Protein AF-A0A1B6CTK9-F1 (afdb_monomer)

Radius of gyration: 16.85 Å; Cα contacts (8 Å, |Δi|>4): 223; chains: 1; bounding box: 42×43×40 Å

pLDDT: mean 83.26, std 11.26, range [49.06, 96.62]

Nearest PDB structures (foldseek):
  2a4a-assembly2_B  TM=5.189E-01  e=1.246E-03  Plasmodium yoelii yoelii
  1rus-assembly1_B  TM=4.256E-01  e=1.173E-01  Rhodospirillum rubrum
  5hqm-assembly1_A  TM=4.262E-01  e=2.299E-01  Rhodopseudomonas palustris
  5hql-assembly1_C  TM=4.081E-01  e=2.572E-01  Rhodopseudomonas palustris
  5koz-assembly1_E  TM=4.005E-01  e=4.262E-01  Rhodopseudomonas palustris

Foldseek 3Di:
DLVVLLVVLLVCVVVPAQEDEFDAAPDPDWGDLSSLLSSLQSQLVSCVVPVRHHYYHYHGPCPDLVSVLQSLLSNCQRPNDLVSLLVSLLVSVVVPAQERENHPQPDPDAGDVSSVLSSLVSQVVSCVVPVHHHYYHGHHDPDDPVSVVSSVVSNVVRPD

Secondary structure (DSSP, 8-state):
-HHHHHHHHHHHHHTT-SEEEP--SSSSSPPPHHHHHHHHHHHHHHHHHH----EEE--S---SHHHHHHHHHHHHHHH--HHHHHHHHHHHHHTT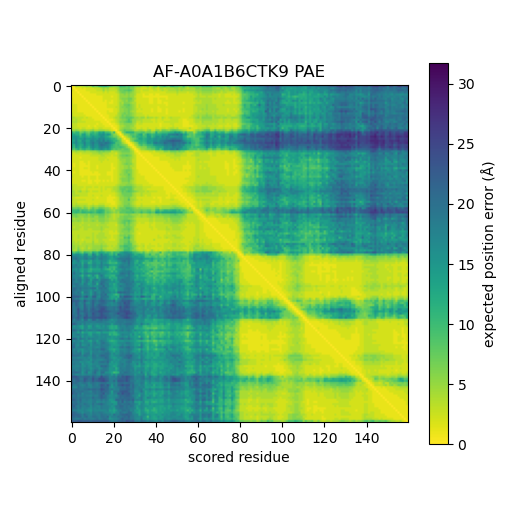-SEEES--S-SSS---HHHHHHHHHHHHHHHHHH----EEE--S---SHHHHHHHHHHHHHHH-

Mean predicted aligned error: 9.97 Å

Sequence (160 aa):
SLSNVYKASFVAMEAGSDFIKTSTGKEVINATLTTGLVMCRAIKDYYKISGRKVGLKPAGGLKTAQDCIDWLILVKEELGSLSNVYKASFVAMEAGSDFIKTSTGKEVINATLTTGLVMCRAIKDYYKISGRKVGLKPAGGLKTAQDCIDWLILVKEELG

Solvent-accessible surface area (backbone atoms only — not comparable to full-atom values): 9150 Å² total; per-residue (Å²): 108,71,70,55,48,27,53,52,46,43,52,44,44,76,75,64,44,60,58,52,69,42,46,70,70,83,51,96,75,50,43,45,71,72,56,51,50,41,42,39,50,32,45,46,51,47,26,74,75,68,70,53,85,55,45,79,40,88,34,34,74,71,82,47,75,64,45,50,48,55,52,50,43,54,50,38,75,60,70,46,52,73,69,51,46,24,53,52,47,40,53,42,43,76,74,67,41,60,57,50,62,59,40,90,57,84,58,94,77,48,50,47,69,70,59,48,51,40,38,47,51,27,47,48,52,47,27,76,74,70,71,54,84,56,45,79,40,88,28,34,81,75,82,49,73,64,51,53,49,54,54,50,51,53,47,44,75,68,72,102

InterPro domains:
  IPR002915 DeoC/FbaB/LacD aldolase [PF01791] (4-66)
  IPR002915 DeoC/FbaB/LacD aldolase [PF01791] (83-146)
  IPR011343 Deoxyribose-phosphate aldolase [PTHR10889] (73-160)
  IPR013785 Aldolase-type TIM barrel [G3DSA:3.20.20.70] (1-81)
  IPR013785 Aldolase-type TIM barrel [G3DSA:3.20.20.70] (82-160)

Organism: NCBI:txid38151

Structure (mmCIF, N/CA/C/O backbone):
data_AF-A0A1B6CTK9-F1
#
_entry.id   AF-A0A1B6CTK9-F1
#
loop_
_atom_site.group_PDB
_atom_site.id
_atom_site.type_symbol
_atom_site.label_atom_id
_atom_site.label_alt_id
_atom_site.label_comp_id
_atom_site.label_asym_id
_atom_site.label_entity_id
_atom_site.label_seq_id
_atom_site.pdbx_PDB_ins_code
_atom_site.Cartn_x
_atom_site.Cartn_y
_atom_site.Cartn_z
_atom_site.occupancy
_atom_site.B_iso_or_equiv
_atom_site.auth_seq_id
_atom_site.auth_comp_id
_atom_site.auth_asym_id
_atom_site.auth_atom_id
_atom_site.pdbx_PDB_model_num
ATOM 1 N N . SER A 1 1 ? 22.826 -6.739 -9.200 1.00 83.06 1 SER A N 1
ATOM 2 C CA . SER A 1 1 ? 22.604 -5.298 -8.937 1.00 83.06 1 SER A CA 1
ATOM 3 C C . SER A 1 1 ? 21.141 -4.949 -9.201 1.00 83.06 1 SER A C 1
ATOM 5 O O . SER A 1 1 ? 20.496 -5.663 -9.963 1.00 83.06 1 SER A O 1
ATOM 7 N N . LEU A 1 2 ? 20.609 -3.867 -8.615 1.00 84.50 2 LEU A N 1
ATOM 8 C CA . LEU A 1 2 ? 19.216 -3.439 -8.842 1.00 84.50 2 LEU A CA 1
ATOM 9 C C . LEU A 1 2 ? 18.931 -3.105 -10.320 1.00 84.50 2 LEU A C 1
ATOM 11 O O . LEU A 1 2 ? 17.875 -3.455 -10.833 1.00 84.50 2 LEU A O 1
ATOM 15 N N . SER A 1 3 ? 19.899 -2.526 -11.041 1.00 88.25 3 SER A N 1
ATOM 16 C CA . SER A 1 3 ? 19.776 -2.286 -12.490 1.00 88.25 3 SER A CA 1
ATOM 17 C C . SER A 1 3 ? 19.531 -3.581 -13.277 1.00 88.25 3 SER A C 1
ATOM 19 O O . SER A 1 3 ? 18.676 -3.619 -14.160 1.00 88.25 3 SER A O 1
ATOM 21 N N . ASN A 1 4 ? 20.218 -4.671 -12.917 1.00 89.69 4 ASN A N 1
ATOM 22 C CA . ASN A 1 4 ? 20.019 -5.961 -13.577 1.00 89.69 4 ASN A CA 1
ATOM 23 C C . ASN A 1 4 ? 18.643 -6.558 -13.259 1.00 89.69 4 ASN A C 1
ATOM 25 O O . ASN A 1 4 ? 18.051 -7.175 -14.134 1.00 89.69 4 ASN A O 1
ATOM 29 N N . VAL A 1 5 ? 18.111 -6.341 -12.051 1.00 89.56 5 VAL A N 1
ATOM 30 C CA . VAL A 1 5 ? 16.751 -6.776 -11.684 1.00 89.56 5 VAL A CA 1
ATOM 31 C C . VAL A 1 5 ? 15.707 -6.075 -12.551 1.00 89.56 5 VAL A C 1
ATOM 33 O O . VAL A 1 5 ? 14.810 -6.736 -13.071 1.00 89.56 5 VAL A O 1
ATOM 36 N N . TYR A 1 6 ? 15.842 -4.760 -12.756 1.00 92.38 6 TYR A N 1
ATOM 37 C CA . TYR A 1 6 ? 14.951 -4.001 -13.638 1.00 92.38 6 TYR A CA 1
ATOM 38 C C . TYR A 1 6 ? 14.987 -4.553 -15.068 1.00 92.38 6 TYR A C 1
ATOM 40 O O . TYR A 1 6 ? 13.952 -4.924 -15.615 1.00 92.38 6 TYR A O 1
ATOM 48 N N . LYS A 1 7 ? 16.191 -4.674 -15.648 1.00 93.25 7 LYS A N 1
ATOM 49 C CA . LYS A 1 7 ? 16.381 -5.176 -17.019 1.00 93.25 7 LYS A CA 1
ATOM 50 C C . LYS A 1 7 ? 15.844 -6.597 -17.186 1.00 93.25 7 LYS A C 1
ATOM 52 O O . LYS A 1 7 ? 15.137 -6.866 -18.147 1.00 93.25 7 LYS A O 1
ATOM 57 N N . ALA A 1 8 ? 16.134 -7.485 -16.236 1.00 91.94 8 ALA A N 1
ATOM 58 C CA . ALA A 1 8 ? 15.640 -8.859 -16.260 1.00 91.94 8 ALA A CA 1
ATOM 59 C C . ALA A 1 8 ? 14.109 -8.919 -16.173 1.00 91.94 8 ALA A C 1
ATOM 61 O O . ALA A 1 8 ? 13.489 -9.698 -16.891 1.00 91.94 8 ALA A O 1
ATOM 62 N N . SER A 1 9 ? 13.497 -8.069 -15.340 1.00 92.31 9 SER A N 1
ATOM 63 C CA . SER A 1 9 ? 12.035 -7.959 -15.259 1.00 92.31 9 SER A CA 1
ATOM 64 C C . SER A 1 9 ? 11.453 -7.517 -16.600 1.00 92.31 9 SER A C 1
ATOM 66 O O . SER A 1 9 ? 10.495 -8.116 -17.074 1.00 92.31 9 SER A O 1
ATOM 68 N N . PHE A 1 10 ? 12.064 -6.516 -17.237 1.00 93.19 10 PHE A N 1
ATOM 69 C CA . PHE A 1 10 ? 11.628 -6.002 -18.534 1.00 93.19 10 PHE A CA 1
ATOM 70 C C . PHE A 1 10 ? 11.709 -7.071 -19.632 1.00 93.19 10 PHE A C 1
ATOM 72 O O . PHE A 1 10 ? 10.717 -7.342 -20.298 1.00 93.19 10 PHE A O 1
ATOM 79 N N . VAL A 1 11 ? 12.853 -7.753 -19.751 1.00 94.44 11 VAL A N 1
ATOM 80 C CA . VAL A 1 11 ? 13.049 -8.846 -20.721 1.00 94.44 11 VAL A CA 1
ATOM 81 C C . VAL A 1 11 ? 12.049 -9.983 -20.500 1.00 94.44 11 VAL A C 1
ATOM 83 O O . VAL A 1 11 ? 11.519 -10.526 -21.463 1.00 94.44 11 VAL A O 1
ATOM 86 N N . ALA A 1 12 ? 11.744 -10.332 -19.247 1.00 93.19 12 ALA A N 1
ATOM 87 C CA . ALA A 1 12 ? 10.752 -11.363 -18.952 1.00 93.19 12 ALA A CA 1
ATOM 88 C C . ALA A 1 12 ? 9.330 -10.964 -19.393 1.00 93.19 12 ALA A C 1
ATOM 90 O O . ALA A 1 12 ? 8.568 -11.821 -19.838 1.00 93.19 12 ALA A O 1
ATOM 91 N N . MET A 1 13 ? 8.967 -9.682 -19.293 1.00 95.81 13 MET A N 1
ATOM 92 C CA . MET A 1 13 ? 7.671 -9.181 -19.768 1.00 95.81 13 MET A CA 1
ATOM 93 C C . MET A 1 13 ? 7.601 -9.127 -21.298 1.00 95.81 13 MET A C 1
ATOM 95 O O . MET A 1 13 ? 6.599 -9.554 -21.864 1.00 95.81 13 MET A O 1
ATOM 99 N N . GLU A 1 14 ? 8.677 -8.698 -21.966 1.00 93.62 14 GLU A N 1
ATOM 100 C CA . GLU A 1 14 ? 8.813 -8.756 -23.434 1.00 93.62 14 GLU A CA 1
ATOM 101 C C . GLU A 1 14 ? 8.697 -10.193 -23.963 1.00 93.62 14 GLU A C 1
ATOM 103 O O . GLU A 1 14 ? 8.029 -10.445 -24.962 1.00 93.62 14 GLU A O 1
ATOM 108 N N . ALA A 1 15 ? 9.260 -11.163 -23.237 1.00 94.62 15 ALA A N 1
ATOM 109 C CA . ALA A 1 15 ? 9.108 -12.589 -23.530 1.00 94.62 15 ALA A CA 1
ATOM 110 C C . ALA A 1 15 ? 7.691 -13.134 -23.253 1.00 94.62 15 ALA A C 1
ATOM 112 O O . ALA A 1 15 ? 7.418 -14.310 -23.490 1.00 94.62 15 ALA A O 1
ATOM 113 N N . GLY A 1 16 ? 6.785 -12.297 -22.748 1.00 90.69 16 GLY A N 1
ATOM 114 C CA . GLY A 1 16 ? 5.374 -12.608 -22.597 1.00 90.69 16 GLY A CA 1
ATOM 115 C C . GLY A 1 16 ? 4.948 -13.084 -21.213 1.00 90.69 16 GLY A C 1
ATOM 116 O O . GLY A 1 16 ? 3.863 -13.651 -21.103 1.00 90.69 16 GLY A O 1
ATOM 117 N N . SER A 1 17 ? 5.747 -12.858 -20.166 1.00 89.75 17 SER A N 1
ATOM 118 C CA . SER A 1 17 ? 5.364 -13.242 -18.803 1.00 89.75 17 SER A CA 1
ATOM 119 C C . SER A 1 17 ? 4.196 -12.410 -18.265 1.00 89.75 17 SER A C 1
ATOM 121 O O . SER A 1 17 ? 4.246 -11.181 -18.259 1.00 89.75 17 SER A O 1
ATOM 123 N N . ASP A 1 18 ? 3.180 -13.080 -17.718 1.00 86.56 18 ASP A N 1
ATOM 124 C CA . ASP A 1 18 ? 2.038 -12.429 -17.057 1.00 86.56 18 ASP A CA 1
ATOM 125 C C . ASP A 1 18 ? 2.334 -12.022 -15.608 1.00 86.56 18 ASP A C 1
ATOM 127 O O . ASP A 1 18 ? 1.661 -11.157 -15.041 1.00 86.56 18 ASP A O 1
ATOM 131 N N . P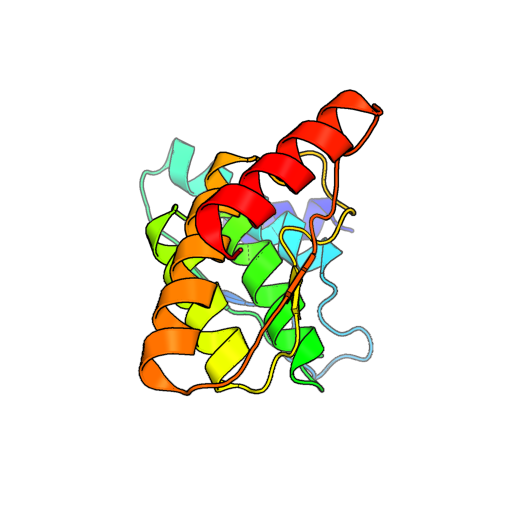HE A 1 19 ? 3.363 -12.626 -15.003 1.00 87.19 19 PHE A N 1
ATOM 132 C CA . PHE A 1 19 ? 3.788 -12.322 -13.642 1.00 87.19 19 PHE A CA 1
ATOM 133 C C . PHE A 1 19 ? 5.304 -12.240 -13.519 1.00 87.19 19 PHE A C 1
ATOM 135 O O . PHE A 1 19 ? 6.044 -13.102 -13.994 1.00 87.19 19 PHE A O 1
ATOM 142 N N . ILE A 1 20 ? 5.770 -11.245 -12.776 1.00 90.38 20 ILE A N 1
ATOM 143 C CA . ILE A 1 20 ? 7.153 -11.154 -12.327 1.00 90.38 20 ILE A CA 1
ATOM 144 C C . ILE A 1 20 ? 7.216 -11.641 -10.885 1.00 90.38 20 ILE A C 1
ATOM 146 O O . ILE A 1 20 ? 6.554 -11.102 -9.998 1.00 90.38 20 ILE A O 1
ATOM 150 N N . LYS A 1 21 ? 7.986 -12.705 -10.649 1.00 86.06 21 LYS A N 1
ATOM 151 C CA . LYS A 1 21 ? 8.116 -13.321 -9.325 1.00 86.06 21 LYS A CA 1
ATOM 152 C C . LYS A 1 21 ? 9.371 -12.827 -8.613 1.00 86.0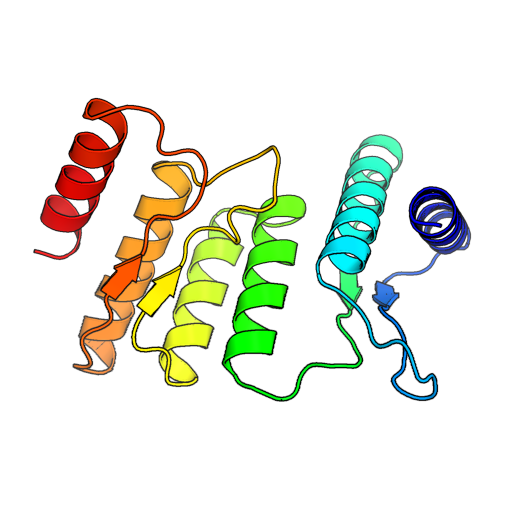6 21 LYS A C 1
ATOM 154 O O . LYS A 1 21 ? 10.441 -12.784 -9.221 1.00 86.06 21 LYS A O 1
ATOM 159 N N . THR A 1 22 ? 9.270 -12.521 -7.324 1.00 79.69 22 THR A N 1
ATOM 160 C CA . THR A 1 22 ? 10.462 -12.305 -6.491 1.00 79.69 22 THR A CA 1
ATOM 161 C C . THR A 1 22 ? 11.078 -13.670 -6.126 1.00 79.69 22 THR A C 1
ATOM 163 O O . THR A 1 22 ? 10.422 -14.701 -6.285 1.00 79.69 22 THR A O 1
ATOM 166 N N . SER A 1 23 ? 12.362 -13.711 -5.745 1.00 71.44 23 SER A N 1
ATOM 167 C CA . SER A 1 23 ? 13.152 -14.943 -5.511 1.00 71.44 23 SER A CA 1
ATOM 168 C C . SER A 1 23 ? 12.355 -16.103 -4.879 1.00 71.44 23 SER A C 1
ATOM 170 O O . SER A 1 23 ? 11.712 -15.951 -3.843 1.00 71.44 23 SER A O 1
ATOM 172 N N . THR A 1 24 ? 12.407 -17.297 -5.478 1.00 58.09 24 THR A N 1
ATOM 173 C CA . THR A 1 24 ? 11.903 -18.520 -4.831 1.00 58.09 24 THR A CA 1
ATOM 174 C C . THR A 1 24 ? 12.929 -18.925 -3.791 1.00 58.09 24 THR A C 1
ATOM 176 O O . THR A 1 24 ? 14.035 -19.214 -4.226 1.00 58.09 24 THR A O 1
ATOM 179 N N . GLY A 1 25 ? 12.588 -18.935 -2.495 1.00 50.88 25 GLY A N 1
ATOM 180 C CA . GLY A 1 25 ? 13.467 -19.134 -1.319 1.00 50.88 25 GLY A CA 1
ATOM 181 C C . GLY A 1 25 ? 14.333 -20.407 -1.276 1.00 50.88 25 GLY A C 1
ATOM 182 O O . GLY A 1 25 ? 14.302 -21.154 -0.308 1.00 50.88 25 GLY A O 1
ATOM 183 N N . LYS A 1 26 ? 15.089 -20.645 -2.344 1.00 53.34 26 LYS A N 1
ATOM 184 C CA . LYS A 1 26 ? 16.103 -21.670 -2.577 1.00 53.34 26 LYS A CA 1
ATOM 185 C C . LYS A 1 26 ? 17.512 -21.078 -2.451 1.00 53.34 26 LYS A C 1
ATOM 187 O O . LYS A 1 26 ? 18.477 -21.828 -2.477 1.00 53.34 26 LYS A O 1
ATOM 192 N N . GLU A 1 27 ? 17.624 -19.754 -2.311 1.00 58.19 27 GLU A N 1
ATOM 193 C CA . GLU A 1 27 ? 18.890 -19.039 -2.148 1.00 58.19 27 GLU A CA 1
ATOM 194 C C . GLU A 1 27 ? 18.957 -18.290 -0.815 1.00 58.19 27 GLU A C 1
ATOM 196 O O . GLU A 1 27 ? 17.939 -17.893 -0.248 1.00 58.19 27 GLU A O 1
ATOM 201 N N . VAL A 1 28 ? 20.185 -18.085 -0.329 1.00 49.06 28 VAL A N 1
ATOM 202 C CA . VAL A 1 28 ? 20.495 -17.490 0.984 1.00 49.06 28 VAL A CA 1
ATOM 203 C C . VAL A 1 28 ? 20.006 -16.036 1.089 1.00 49.06 28 VAL A C 1
ATOM 205 O O . VAL A 1 28 ? 19.633 -15.580 2.170 1.00 49.06 28 VAL A O 1
ATOM 208 N N . ILE A 1 29 ? 19.950 -15.314 -0.037 1.00 55.91 29 ILE A N 1
ATOM 209 C CA . ILE A 1 29 ? 19.436 -13.942 -0.115 1.00 55.91 29 ILE A CA 1
ATOM 210 C C . ILE A 1 29 ? 17.975 -13.989 -0.585 1.00 55.91 29 ILE A C 1
ATOM 212 O O . ILE A 1 29 ? 17.673 -14.193 -1.761 1.00 55.91 29 ILE A O 1
ATOM 216 N N . ASN A 1 30 ? 17.051 -13.801 0.358 1.00 59.62 30 ASN A N 1
ATOM 217 C CA . ASN A 1 30 ? 15.615 -13.737 0.084 1.00 59.62 30 ASN A CA 1
ATOM 218 C C . ASN A 1 30 ? 15.214 -12.433 -0.628 1.00 59.62 30 ASN A C 1
ATOM 220 O O . ASN A 1 30 ? 15.960 -11.453 -0.657 1.00 59.62 30 ASN A O 1
ATOM 224 N N . ALA A 1 31 ? 13.998 -12.411 -1.178 1.00 67.81 31 ALA A N 1
ATOM 225 C CA . ALA A 1 31 ? 13.408 -11.216 -1.767 1.00 67.81 31 ALA A CA 1
ATOM 226 C C . ALA A 1 31 ? 13.336 -10.063 -0.748 1.00 67.81 31 ALA A C 1
ATOM 228 O O . ALA A 1 31 ? 12.680 -10.172 0.285 1.00 67.81 31 ALA A O 1
ATOM 229 N N . THR A 1 32 ? 13.996 -8.943 -1.049 1.00 81.38 32 THR A N 1
ATOM 230 C CA . THR A 1 32 ? 13.916 -7.709 -0.254 1.00 81.38 32 THR A CA 1
ATOM 231 C C . THR A 1 32 ? 12.864 -6.765 -0.830 1.00 81.38 32 THR A C 1
ATOM 233 O O . THR A 1 32 ? 12.662 -6.735 -2.047 1.00 81.38 32 THR A O 1
ATOM 236 N N . LEU A 1 33 ? 12.250 -5.928 0.015 1.00 81.00 33 LEU A N 1
ATOM 237 C CA . LEU A 1 33 ? 11.312 -4.886 -0.435 1.00 81.00 33 LEU A CA 1
ATOM 238 C C . LEU A 1 33 ? 11.942 -3.971 -1.496 1.00 81.00 33 LEU A C 1
ATOM 240 O O . LEU A 1 33 ? 11.299 -3.641 -2.482 1.00 81.00 33 LEU A O 1
ATOM 244 N N . THR A 1 34 ? 13.231 -3.646 -1.370 1.00 83.69 34 THR A N 1
ATOM 245 C CA . THR A 1 34 ? 13.964 -2.846 -2.366 1.00 83.69 34 THR A CA 1
ATOM 246 C C . THR A 1 34 ? 14.021 -3.520 -3.740 1.00 83.69 34 THR A C 1
ATOM 248 O O . THR A 1 34 ? 13.938 -2.851 -4.765 1.00 83.69 34 THR A O 1
ATOM 251 N N . THR A 1 35 ? 14.144 -4.848 -3.783 1.00 85.62 35 THR A N 1
ATOM 252 C CA . THR A 1 35 ? 14.082 -5.601 -5.045 1.00 85.62 35 THR A CA 1
ATOM 253 C C . THR A 1 35 ? 12.660 -5.580 -5.599 1.00 85.62 35 THR A C 1
ATOM 255 O O . THR A 1 35 ? 12.469 -5.299 -6.779 1.00 85.62 35 THR A O 1
ATOM 258 N N . GLY A 1 36 ? 11.668 -5.801 -4.731 1.00 87.81 36 GLY A N 1
ATOM 259 C CA . GLY A 1 36 ? 10.247 -5.705 -5.063 1.00 87.81 36 GLY A CA 1
ATOM 260 C C . GLY A 1 36 ? 9.870 -4.373 -5.697 1.00 87.81 36 GLY A C 1
ATOM 261 O O . GLY A 1 36 ? 9.226 -4.352 -6.741 1.00 87.81 36 GLY A O 1
ATOM 262 N N . LEU A 1 37 ? 10.347 -3.270 -5.122 1.00 86.00 37 LEU A N 1
ATOM 263 C CA . LEU A 1 37 ? 10.164 -1.923 -5.646 1.00 86.00 37 LEU A CA 1
ATOM 264 C C . LEU A 1 37 ? 10.639 -1.806 -7.094 1.00 86.00 37 LEU A C 1
ATOM 266 O O . LEU A 1 37 ? 9.923 -1.317 -7.964 1.00 86.00 37 LEU A O 1
ATOM 270 N N . VAL A 1 38 ? 11.870 -2.243 -7.356 1.00 89.12 38 VAL A N 1
ATOM 271 C CA . VAL A 1 38 ? 12.473 -2.135 -8.688 1.00 89.12 38 VAL A CA 1
ATOM 272 C C . VAL A 1 38 ? 11.696 -2.966 -9.707 1.00 89.12 38 VAL A C 1
ATOM 274 O O . VAL A 1 38 ? 11.497 -2.517 -10.834 1.00 89.12 38 VAL A O 1
ATOM 277 N N . MET A 1 39 ? 11.206 -4.138 -9.302 1.00 90.94 39 MET A N 1
ATOM 278 C CA . MET A 1 39 ? 10.347 -4.981 -10.136 1.00 90.94 39 MET A CA 1
ATOM 279 C C . MET A 1 39 ? 8.998 -4.302 -10.407 1.00 90.94 39 MET A C 1
ATOM 281 O O . MET A 1 39 ? 8.564 -4.260 -11.555 1.00 90.94 39 MET A O 1
ATOM 285 N N . CYS A 1 40 ? 8.369 -3.695 -9.396 1.00 90.00 40 CYS A N 1
ATOM 286 C CA . CYS A 1 40 ? 7.145 -2.913 -9.575 1.00 90.00 40 CYS A CA 1
ATOM 287 C C . CYS A 1 40 ? 7.348 -1.729 -10.524 1.00 90.00 40 CYS A C 1
ATOM 289 O O . CYS A 1 40 ? 6.530 -1.504 -11.410 1.00 90.00 40 CYS A O 1
ATOM 291 N N . ARG A 1 41 ? 8.452 -0.988 -10.403 1.00 90.31 41 ARG A N 1
ATOM 292 C CA . ARG A 1 41 ? 8.748 0.124 -11.319 1.00 90.31 41 ARG A CA 1
ATOM 293 C C . ARG A 1 41 ? 8.935 -0.357 -12.755 1.00 90.31 41 ARG A C 1
ATOM 295 O O . ARG A 1 41 ? 8.372 0.247 -13.660 1.00 90.31 41 ARG A O 1
ATOM 302 N N . ALA A 1 42 ? 9.626 -1.481 -12.956 1.00 91.69 42 ALA A N 1
ATOM 303 C CA . ALA A 1 42 ? 9.742 -2.098 -14.276 1.00 91.69 42 ALA A CA 1
ATOM 304 C C . ALA A 1 42 ? 8.366 -2.459 -14.854 1.00 91.69 42 ALA A C 1
ATOM 306 O O . ALA A 1 42 ? 8.077 -2.105 -15.993 1.00 91.69 42 ALA A O 1
ATOM 307 N N . ILE A 1 43 ? 7.495 -3.098 -14.063 1.00 93.50 43 ILE A N 1
ATOM 308 C CA . ILE A 1 43 ? 6.118 -3.434 -14.467 1.00 93.50 43 ILE A CA 1
ATOM 309 C C . ILE A 1 43 ? 5.332 -2.173 -14.847 1.00 93.50 43 ILE A C 1
ATOM 311 O O . ILE A 1 43 ? 4.650 -2.142 -15.870 1.00 93.50 43 ILE A O 1
ATOM 315 N N . LYS A 1 44 ? 5.433 -1.119 -14.034 1.00 90.06 44 LYS A N 1
ATOM 316 C CA . LYS A 1 44 ? 4.752 0.158 -14.263 1.00 90.06 44 LYS A CA 1
ATOM 317 C C . LYS A 1 44 ? 5.194 0.810 -15.568 1.00 90.06 44 LYS A C 1
ATOM 319 O O . LYS A 1 44 ? 4.355 1.298 -16.319 1.00 90.06 44 LYS A O 1
ATOM 324 N N . ASP A 1 45 ? 6.495 0.831 -15.831 1.00 92.38 45 ASP A N 1
ATOM 325 C CA . ASP A 1 45 ? 7.046 1.416 -17.051 1.00 92.38 45 ASP A CA 1
ATOM 326 C C . ASP A 1 45 ? 6.700 0.573 -18.280 1.00 92.38 45 ASP A C 1
ATOM 328 O O . ASP A 1 45 ? 6.275 1.122 -19.295 1.00 92.38 45 ASP A O 1
ATOM 332 N N . TYR A 1 46 ? 6.766 -0.753 -18.163 1.00 94.19 46 TYR A N 1
ATOM 333 C CA . TYR A 1 46 ? 6.328 -1.665 -19.215 1.00 94.19 46 TYR A CA 1
ATOM 334 C C . TYR A 1 46 ? 4.851 -1.464 -19.567 1.00 94.19 46 TYR A C 1
ATOM 336 O O . TYR A 1 46 ? 4.510 -1.402 -20.747 1.00 94.19 46 TYR A O 1
ATOM 344 N N . TYR A 1 47 ? 3.974 -1.274 -18.575 1.00 91.75 47 TYR A N 1
ATOM 345 C CA . TYR A 1 47 ? 2.565 -0.957 -18.818 1.00 91.75 47 TYR A CA 1
ATOM 346 C C . TYR A 1 47 ? 2.383 0.362 -19.583 1.00 91.75 47 TYR A C 1
ATOM 348 O O . TYR A 1 47 ? 1.562 0.421 -20.494 1.00 91.75 47 TYR A O 1
ATOM 356 N N . LYS A 1 48 ? 3.154 1.412 -19.262 1.00 90.06 48 LYS A N 1
ATOM 357 C CA . LYS A 1 48 ? 3.072 2.700 -19.980 1.00 90.06 48 LYS A CA 1
ATOM 358 C C . LYS A 1 48 ? 3.440 2.575 -21.460 1.00 90.06 48 LYS A C 1
ATOM 360 O O . LYS A 1 48 ? 2.908 3.328 -22.266 1.00 90.06 48 LYS A O 1
ATOM 365 N N . ILE A 1 49 ? 4.357 1.667 -21.796 1.00 93.06 49 ILE A N 1
ATOM 366 C CA . ILE A 1 49 ? 4.863 1.486 -23.164 1.00 93.06 49 ILE A CA 1
ATOM 367 C C . ILE A 1 49 ? 3.985 0.505 -23.952 1.00 93.06 49 ILE A C 1
ATOM 369 O O . ILE A 1 49 ? 3.651 0.765 -25.102 1.00 93.06 49 ILE A O 1
ATOM 373 N N . SER A 1 50 ? 3.604 -0.617 -23.339 1.00 93.25 50 SER A N 1
ATOM 374 C CA . SER A 1 50 ? 2.933 -1.733 -24.024 1.00 93.25 50 SER A CA 1
ATOM 375 C C . SER A 1 50 ? 1.412 -1.767 -23.843 1.00 93.25 50 SER A C 1
ATOM 377 O O . SER A 1 50 ? 0.721 -2.466 -24.578 1.00 93.25 50 SER A O 1
ATOM 379 N N . GLY A 1 51 ? 0.875 -1.098 -22.816 1.00 89.50 51 GLY A N 1
ATOM 380 C CA . GLY A 1 51 ? -0.514 -1.254 -22.370 1.00 89.50 51 GLY A CA 1
ATOM 381 C C . GLY A 1 51 ? -0.832 -2.613 -21.725 1.00 89.50 51 GLY A C 1
ATOM 382 O O . GLY A 1 51 ? -1.945 -2.815 -21.230 1.00 89.50 51 GLY A O 1
ATOM 383 N N . ARG A 1 52 ? 0.122 -3.555 -21.682 1.00 91.25 52 ARG A N 1
ATOM 384 C CA . ARG A 1 52 ? -0.082 -4.898 -21.133 1.00 91.25 52 ARG A CA 1
ATOM 385 C C . ARG A 1 52 ? 0.051 -4.883 -19.613 1.00 91.25 52 ARG A C 1
ATOM 387 O O . ARG A 1 52 ? 1.036 -4.410 -19.051 1.00 91.25 52 ARG A O 1
ATOM 394 N N . LYS A 1 53 ? -0.957 -5.431 -18.933 1.00 89.12 53 LYS A N 1
ATOM 395 C CA . LYS A 1 53 ? -0.952 -5.583 -17.474 1.00 89.12 53 LYS A CA 1
ATOM 396 C C . LYS A 1 53 ? -0.158 -6.826 -17.087 1.00 89.12 53 LYS A C 1
ATOM 398 O O . LYS A 1 53 ? -0.482 -7.920 -17.534 1.00 89.12 53 LYS A O 1
ATOM 403 N N . VAL A 1 54 ? 0.834 -6.641 -16.223 1.00 89.44 54 VAL A N 1
ATOM 404 C CA . VAL A 1 54 ? 1.661 -7.707 -15.646 1.00 89.44 54 VAL A CA 1
ATOM 405 C C . VAL A 1 54 ? 1.578 -7.603 -14.125 1.00 89.44 54 VAL A C 1
ATOM 407 O O . VAL A 1 54 ? 1.605 -6.505 -13.570 1.00 89.44 54 VAL A O 1
ATOM 410 N N . GLY A 1 55 ? 1.430 -8.734 -13.439 1.00 85.31 55 GLY A N 1
ATOM 411 C CA . GLY A 1 55 ? 1.357 -8.776 -11.979 1.00 85.31 55 GLY A CA 1
ATOM 412 C C . GLY A 1 55 ? 2.725 -8.951 -11.318 1.00 85.31 55 GLY A C 1
ATOM 413 O O . GLY A 1 55 ? 3.624 -9.577 -11.878 1.00 85.31 55 GLY A O 1
ATOM 414 N N . LEU A 1 56 ? 2.874 -8.476 -10.079 1.00 89.5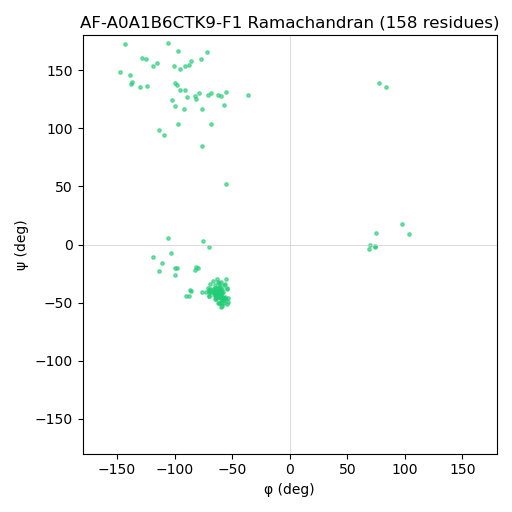0 56 LEU A N 1
ATOM 415 C CA . LEU A 1 56 ? 3.960 -8.931 -9.209 1.00 89.50 56 LEU A CA 1
ATOM 416 C C . LEU A 1 56 ? 3.476 -10.125 -8.379 1.00 89.50 56 LEU A C 1
ATOM 418 O O . LEU A 1 56 ? 2.415 -10.062 -7.759 1.00 89.50 56 LEU A O 1
ATOM 422 N N . LYS A 1 57 ? 4.282 -11.187 -8.317 1.00 85.25 57 LYS A N 1
ATOM 423 C CA . LYS A 1 57 ? 4.113 -12.298 -7.377 1.00 85.25 57 LYS A CA 1
ATOM 424 C C . LYS A 1 57 ? 5.225 -12.250 -6.321 1.00 85.25 57 LYS A C 1
ATOM 426 O O . LYS A 1 57 ? 6.309 -12.789 -6.569 1.00 85.25 57 LYS A O 1
ATOM 431 N N . PRO A 1 58 ? 4.987 -11.619 -5.157 1.00 82.31 58 PRO A N 1
ATOM 432 C CA . PRO A 1 58 ? 5.918 -11.711 -4.048 1.00 82.31 58 PRO A CA 1
ATOM 433 C C . PRO A 1 58 ? 6.028 -13.169 -3.581 1.00 82.31 58 PRO A C 1
ATOM 435 O O . PRO A 1 58 ? 5.032 -13.855 -3.359 1.00 82.31 58 PRO A O 1
ATOM 438 N N . ALA A 1 59 ? 7.257 -13.651 -3.486 1.00 73.25 59 ALA A N 1
ATOM 439 C CA . ALA A 1 59 ? 7.657 -14.977 -3.046 1.00 73.25 59 ALA A CA 1
ATOM 440 C C . ALA A 1 59 ? 9.012 -14.898 -2.319 1.00 73.25 59 ALA A C 1
ATOM 442 O O . ALA A 1 59 ? 9.854 -14.056 -2.642 1.00 73.25 59 ALA A O 1
ATOM 443 N N . GLY A 1 60 ? 9.200 -15.794 -1.344 1.00 64.44 60 GLY A N 1
ATOM 444 C CA . GLY A 1 60 ? 10.384 -15.837 -0.481 1.00 64.44 60 GLY A CA 1
ATOM 445 C C . GLY A 1 60 ? 10.364 -14.765 0.617 1.00 64.44 60 GLY A C 1
ATOM 446 O O . GLY A 1 60 ? 9.960 -13.632 0.389 1.00 64.44 60 GLY A O 1
ATOM 447 N N . GLY A 1 61 ? 10.786 -15.119 1.833 1.00 62.44 61 GLY A N 1
ATOM 448 C CA . GLY A 1 61 ? 10.953 -14.156 2.934 1.00 62.44 61 GLY A CA 1
ATOM 449 C C . GLY A 1 61 ? 9.675 -13.629 3.608 1.00 62.44 61 GLY A C 1
ATOM 450 O O . GLY A 1 61 ? 9.800 -12.896 4.579 1.00 62.44 61 GLY A O 1
ATOM 451 N N . LEU A 1 62 ? 8.479 -14.022 3.158 1.00 73.88 62 LEU A N 1
ATOM 452 C CA . LEU A 1 62 ? 7.192 -13.728 3.809 1.00 73.88 62 LEU A CA 1
ATOM 453 C C . LEU A 1 62 ? 7.006 -14.645 5.030 1.00 73.88 62 LEU A C 1
ATOM 455 O O . LEU A 1 62 ? 6.448 -15.734 4.903 1.00 73.88 62 LEU A O 1
ATOM 459 N N . LYS A 1 63 ? 7.549 -14.264 6.189 1.00 78.38 63 LYS A N 1
ATOM 460 C CA . LYS A 1 63 ? 7.550 -15.107 7.400 1.00 78.38 63 LYS A CA 1
ATOM 461 C C . LYS A 1 63 ? 6.451 -14.725 8.384 1.00 78.38 63 LYS A C 1
ATOM 463 O O . LYS A 1 63 ? 6.019 -15.558 9.173 1.00 78.38 63 LYS A O 1
ATOM 468 N N . THR A 1 64 ? 6.024 -13.470 8.350 1.00 76.94 64 THR A N 1
ATOM 469 C CA . THR A 1 64 ? 5.068 -12.889 9.289 1.00 76.94 64 THR A CA 1
ATOM 470 C C . THR A 1 64 ? 3.926 -12.198 8.549 1.00 76.94 64 THR A C 1
ATOM 472 O O . THR A 1 64 ? 4.060 -11.813 7.386 1.00 76.94 64 THR A O 1
ATOM 475 N N . ALA A 1 65 ? 2.801 -11.986 9.240 1.00 70.75 65 ALA A N 1
ATOM 476 C CA . ALA A 1 65 ? 1.709 -11.162 8.720 1.00 70.75 65 ALA A CA 1
ATOM 477 C C . ALA A 1 65 ? 2.191 -9.742 8.367 1.00 70.75 65 ALA A C 1
ATOM 479 O O . ALA A 1 65 ? 1.769 -9.182 7.356 1.00 70.75 65 ALA A O 1
ATOM 480 N N . GLN A 1 66 ? 3.136 -9.201 9.143 1.00 71.56 66 GLN A N 1
ATOM 481 C CA . GLN A 1 66 ? 3.740 -7.900 8.871 1.00 71.56 66 GLN A CA 1
ATOM 482 C C . GLN A 1 66 ? 4.497 -7.874 7.537 1.00 71.56 66 GLN A C 1
ATOM 484 O O . GLN A 1 66 ? 4.347 -6.914 6.783 1.00 71.56 66 GLN A O 1
ATOM 489 N N . ASP A 1 67 ? 5.234 -8.935 7.192 1.00 75.69 67 ASP A N 1
ATOM 490 C CA . ASP A 1 67 ? 5.925 -9.021 5.897 1.00 75.69 67 ASP A CA 1
ATOM 491 C C . ASP A 1 67 ? 4.921 -8.967 4.740 1.00 75.69 67 ASP A C 1
ATOM 493 O O . ASP A 1 67 ? 5.118 -8.240 3.766 1.00 75.69 67 ASP A O 1
ATOM 497 N N . CYS A 1 68 ? 3.813 -9.707 4.853 1.00 76.19 68 CYS A N 1
ATOM 498 C CA . CYS A 1 68 ? 2.746 -9.691 3.854 1.00 76.19 68 CYS A CA 1
ATOM 499 C C . CYS A 1 68 ? 2.154 -8.288 3.677 1.00 76.19 68 CYS A C 1
ATOM 501 O O . CYS A 1 68 ? 1.918 -7.863 2.545 1.00 76.19 68 CYS A O 1
ATOM 503 N N . ILE A 1 69 ? 1.944 -7.561 4.778 1.00 73.25 69 ILE A N 1
ATOM 504 C CA . ILE A 1 69 ? 1.421 -6.190 4.762 1.00 73.25 69 ILE A CA 1
ATOM 505 C C . ILE A 1 69 ? 2.400 -5.247 4.064 1.00 73.25 69 ILE A C 1
ATOM 507 O O . ILE A 1 69 ? 1.988 -4.484 3.191 1.00 73.25 69 ILE A O 1
ATOM 511 N N . ASP A 1 70 ? 3.688 -5.321 4.391 1.00 76.12 70 ASP A N 1
ATOM 512 C CA . ASP A 1 70 ? 4.702 -4.451 3.795 1.00 76.12 70 ASP A CA 1
ATOM 513 C C . ASP A 1 70 ? 4.819 -4.671 2.276 1.00 76.12 70 ASP A C 1
ATOM 515 O O . ASP A 1 70 ? 4.874 -3.708 1.506 1.00 76.12 70 ASP A O 1
ATOM 519 N N . TRP A 1 71 ? 4.783 -5.929 1.825 1.00 80.81 71 TRP A N 1
ATOM 520 C CA . TRP A 1 71 ? 4.759 -6.275 0.399 1.00 80.81 71 TRP A CA 1
ATOM 521 C C . TRP A 1 71 ? 3.488 -5.797 -0.301 1.00 80.81 71 TRP A C 1
ATOM 523 O O . TRP A 1 71 ? 3.547 -5.276 -1.417 1.00 80.81 71 TRP A O 1
ATOM 533 N N . LEU A 1 72 ? 2.338 -5.962 0.349 1.00 77.94 72 LEU A N 1
ATOM 534 C CA . LEU A 1 72 ? 1.050 -5.538 -0.181 1.00 77.94 72 LEU A CA 1
ATOM 535 C C . LEU A 1 72 ? 0.989 -4.017 -0.354 1.00 77.94 72 LEU A C 1
ATOM 537 O O . LEU A 1 72 ? 0.526 -3.543 -1.392 1.00 77.94 72 LEU A O 1
ATOM 541 N N . ILE A 1 73 ? 1.483 -3.263 0.632 1.00 74.94 73 ILE A N 1
ATOM 542 C CA . ILE A 1 73 ? 1.600 -1.803 0.562 1.00 74.94 73 ILE A CA 1
ATOM 543 C C . ILE A 1 73 ? 2.509 -1.414 -0.605 1.00 74.94 73 ILE A C 1
ATOM 545 O O . ILE A 1 73 ? 2.078 -0.648 -1.460 1.00 74.94 73 ILE A O 1
ATOM 549 N N . LEU A 1 74 ? 3.703 -2.003 -0.716 1.00 81.69 74 LEU A N 1
ATOM 550 C CA . LEU A 1 74 ? 4.648 -1.690 -1.791 1.00 81.69 74 LEU A CA 1
ATOM 551 C C . LEU A 1 74 ? 4.057 -1.913 -3.193 1.00 81.69 74 LEU A C 1
ATOM 553 O O . LEU A 1 74 ? 4.154 -1.047 -4.063 1.00 81.69 74 LEU A O 1
ATOM 557 N N . VAL A 1 75 ? 3.412 -3.061 -3.426 1.00 80.69 75 VAL A N 1
ATOM 558 C CA . VAL A 1 75 ? 2.787 -3.369 -4.725 1.00 80.69 75 VAL A CA 1
ATOM 559 C C . VAL A 1 75 ? 1.669 -2.381 -5.034 1.00 80.69 75 VAL A C 1
ATOM 561 O O . VAL A 1 75 ? 1.534 -1.917 -6.163 1.00 80.69 75 VAL A O 1
ATOM 564 N N . LYS A 1 76 ? 0.867 -2.037 -4.031 1.00 74.12 76 LYS A N 1
ATOM 565 C CA . LYS A 1 76 ? -0.248 -1.099 -4.149 1.00 74.12 76 LYS A CA 1
ATOM 566 C C . LYS A 1 76 ? 0.217 0.332 -4.417 1.00 74.12 76 LYS A C 1
ATOM 568 O O . LYS A 1 76 ? -0.407 1.002 -5.230 1.00 74.12 76 LYS A O 1
ATOM 573 N N . GLU A 1 77 ? 1.280 0.795 -3.772 1.00 74.06 77 GLU A N 1
ATOM 574 C CA . GLU A 1 77 ? 1.819 2.141 -3.996 1.00 74.06 77 GLU A CA 1
ATOM 575 C C . GLU A 1 77 ? 2.395 2.297 -5.405 1.00 74.06 77 GLU A C 1
ATOM 577 O O . GLU A 1 77 ? 2.204 3.326 -6.053 1.00 74.06 77 GLU A O 1
ATOM 582 N N . GLU A 1 78 ? 3.054 1.259 -5.920 1.00 82.81 78 GLU A N 1
ATOM 583 C CA . GLU A 1 78 ? 3.691 1.343 -7.231 1.00 82.81 78 GLU A CA 1
ATOM 584 C C . GLU A 1 78 ? 2.746 1.001 -8.394 1.00 82.81 78 GLU A C 1
ATOM 586 O O . GLU A 1 78 ? 2.796 1.674 -9.431 1.00 82.81 78 GLU A O 1
ATOM 591 N N . LEU A 1 79 ? 1.873 -0.002 -8.222 1.00 78.06 79 LEU A N 1
ATOM 592 C CA . LEU A 1 79 ? 1.031 -0.596 -9.276 1.00 78.06 79 LEU A CA 1
ATOM 593 C C . LEU A 1 79 ? -0.484 -0.471 -9.038 1.00 78.06 79 LEU A C 1
ATOM 595 O O . LEU A 1 79 ? -1.277 -0.826 -9.912 1.00 78.06 79 LEU A O 1
ATOM 599 N N . GLY A 1 80 ? -0.916 -0.049 -7.849 1.00 69.00 80 GLY A N 1
ATOM 600 C CA . GLY A 1 80 ? -2.313 -0.117 -7.426 1.00 69.00 80 GLY A CA 1
ATOM 601 C C . GLY A 1 80 ? -3.178 1.072 -7.844 1.00 69.00 80 GLY A C 1
ATOM 602 O O . GLY A 1 80 ? -2.711 2.181 -8.084 1.00 69.00 80 GLY A O 1
ATOM 603 N N . SER A 1 81 ? -4.490 0.831 -7.874 1.00 71.88 81 SER A N 1
ATOM 604 C CA . SER A 1 81 ? -5.529 1.866 -7.888 1.00 71.88 81 SER A CA 1
ATOM 605 C C . SER A 1 81 ? -6.071 2.102 -6.474 1.00 71.88 81 SER A C 1
ATOM 607 O O . SER A 1 81 ? -5.900 1.262 -5.586 1.00 71.88 81 SER A O 1
ATOM 609 N N . LEU A 1 82 ? -6.819 3.190 -6.266 1.00 75.75 82 LEU A N 1
ATOM 610 C CA . LEU A 1 82 ? -7.516 3.444 -4.997 1.00 75.75 82 LEU A CA 1
ATOM 611 C C . LEU A 1 82 ? -8.457 2.288 -4.584 1.00 75.75 82 LEU A C 1
ATOM 613 O O . LEU A 1 82 ? -8.606 2.003 -3.403 1.00 75.75 82 LEU A O 1
ATOM 617 N N . SER A 1 83 ? -9.034 1.534 -5.525 1.00 75.31 83 SER A N 1
ATOM 618 C CA . SER A 1 83 ? -9.835 0.345 -5.176 1.00 75.31 83 SER A CA 1
ATOM 619 C C . SER A 1 83 ? -8.986 -0.760 -4.537 1.00 75.31 83 SER A C 1
ATOM 621 O O . SER A 1 83 ? -9.383 -1.366 -3.540 1.00 75.31 83 SER A O 1
ATOM 623 N N . ASN A 1 84 ? -7.779 -0.986 -5.061 1.00 78.50 84 ASN A N 1
ATOM 624 C CA . ASN A 1 84 ? -6.838 -1.933 -4.465 1.00 78.50 84 ASN A CA 1
ATOM 625 C C . ASN A 1 84 ? -6.363 -1.438 -3.095 1.00 78.50 84 ASN A C 1
ATOM 627 O O . ASN A 1 84 ? -6.128 -2.253 -2.205 1.00 78.50 84 ASN A O 1
ATOM 631 N N . VAL A 1 85 ? -6.285 -0.112 -2.904 1.00 80.81 85 VAL A N 1
ATOM 632 C CA . VAL A 1 85 ? -5.947 0.492 -1.613 1.00 80.81 85 VAL A CA 1
ATOM 633 C C . VAL A 1 85 ? -6.915 0.047 -0.528 1.00 80.81 85 VAL A C 1
ATOM 635 O O . VAL A 1 85 ? -6.460 -0.448 0.504 1.00 80.81 85 VAL A O 1
ATOM 638 N N . TYR A 1 86 ? -8.210 0.168 -0.795 1.00 85.50 86 TYR A N 1
ATOM 639 C CA . TYR A 1 86 ? -9.271 -0.243 0.115 1.00 85.50 86 TYR A CA 1
ATOM 640 C C . TYR A 1 86 ? -9.203 -1.742 0.437 1.00 85.50 86 TYR A C 1
ATOM 642 O O . TYR A 1 86 ? -9.110 -2.123 1.602 1.00 85.50 86 TYR A O 1
ATOM 650 N N . LYS A 1 87 ? -9.180 -2.595 -0.600 1.00 82.19 87 LYS A N 1
ATOM 651 C CA . LYS A 1 87 ? -9.194 -4.061 -0.443 1.00 82.19 87 LYS A CA 1
ATOM 652 C C . LYS A 1 87 ? -8.003 -4.561 0.368 1.00 82.19 87 LYS A C 1
ATOM 654 O O . LYS A 1 87 ? -8.167 -5.390 1.254 1.00 82.19 87 LYS A O 1
ATOM 659 N N . ALA A 1 88 ? -6.816 -4.027 0.088 1.00 81.69 88 ALA A N 1
ATOM 660 C CA . ALA A 1 88 ? -5.602 -4.377 0.812 1.00 81.69 88 ALA A CA 1
ATOM 661 C C . ALA A 1 88 ? -5.692 -4.030 2.303 1.00 81.69 88 ALA A C 1
ATOM 663 O O . ALA A 1 88 ? -5.322 -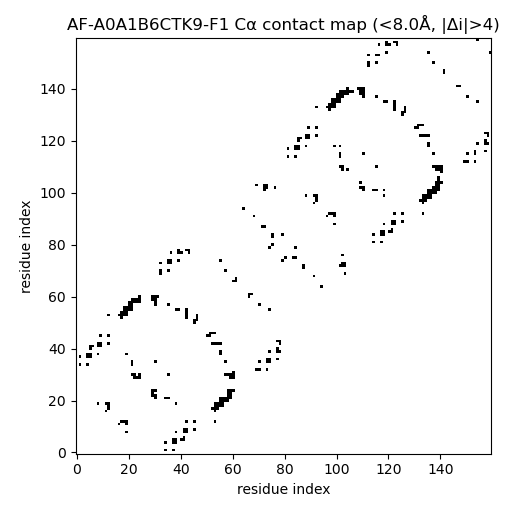4.838 3.148 1.00 81.69 88 ALA A O 1
ATOM 664 N N . SER A 1 89 ? -6.201 -2.836 2.621 1.00 87.00 89 SER A N 1
ATOM 665 C CA . SER A 1 89 ? -6.400 -2.409 4.006 1.00 87.00 89 SER A CA 1
ATOM 666 C C . SER A 1 89 ? -7.407 -3.300 4.723 1.00 87.00 89 SER A C 1
ATOM 668 O O . SER A 1 89 ? -7.146 -3.708 5.848 1.00 87.00 89 SER A O 1
ATOM 670 N N . PHE A 1 90 ? -8.504 -3.661 4.056 1.00 86.50 90 PHE A N 1
ATOM 671 C CA . PHE A 1 90 ? -9.513 -4.558 4.613 1.00 86.50 90 PHE A CA 1
ATOM 672 C C . PHE A 1 90 ? -8.939 -5.948 4.928 1.00 86.50 90 PHE A C 1
ATOM 674 O O . PHE A 1 90 ? -9.040 -6.415 6.057 1.00 86.50 90 PHE A O 1
ATOM 681 N N . VAL A 1 91 ? -8.248 -6.569 3.964 1.00 85.88 91 VAL A N 1
ATOM 682 C CA . VAL A 1 91 ? -7.610 -7.887 4.147 1.00 85.88 91 VAL A CA 1
ATOM 683 C C . VAL A 1 91 ? -6.560 -7.860 5.259 1.00 85.88 91 VAL A C 1
ATOM 685 O O . VAL A 1 91 ? -6.464 -8.809 6.030 1.00 85.88 91 VAL A O 1
ATOM 688 N N . ALA A 1 92 ? -5.789 -6.778 5.384 1.00 83.94 92 ALA A N 1
ATOM 689 C CA . ALA A 1 92 ? -4.817 -6.643 6.465 1.00 83.94 92 ALA A CA 1
ATOM 690 C C . ALA A 1 92 ? -5.487 -6.633 7.854 1.00 83.94 92 ALA A C 1
ATOM 692 O O . ALA A 1 92 ? -4.960 -7.240 8.788 1.00 83.94 92 ALA A O 1
ATOM 693 N N . MET A 1 93 ? -6.647 -5.988 7.999 1.00 93.56 93 MET A N 1
ATOM 694 C CA . MET A 1 93 ? -7.399 -5.979 9.261 1.00 93.56 93 MET A CA 1
ATOM 695 C C . MET A 1 93 ? -8.021 -7.341 9.573 1.00 93.56 93 MET A C 1
ATOM 697 O O . MET A 1 93 ? -7.866 -7.825 10.695 1.00 93.56 93 MET A O 1
ATOM 701 N N . GLU A 1 94 ? -8.629 -7.990 8.574 1.00 86.81 94 GLU A N 1
ATOM 702 C CA . GLU A 1 94 ? -9.111 -9.381 8.660 1.00 86.81 94 GLU A CA 1
ATOM 703 C C . GLU A 1 94 ? -7.992 -10.340 9.098 1.00 86.81 94 GLU A C 1
ATOM 705 O O . GLU A 1 94 ? -8.205 -11.218 9.928 1.00 86.81 94 GLU A O 1
ATOM 710 N N . ALA A 1 95 ? -6.765 -10.119 8.616 1.00 84.25 95 ALA A N 1
ATOM 711 C CA . ALA A 1 95 ? -5.584 -10.894 8.993 1.00 84.25 95 ALA A CA 1
ATOM 712 C C . ALA A 1 95 ? -5.018 -10.564 10.389 1.00 84.25 95 ALA A C 1
ATOM 714 O O . ALA A 1 95 ? -3.985 -11.116 10.766 1.00 84.25 95 ALA A O 1
ATOM 715 N N . GLY A 1 96 ? -5.649 -9.672 11.158 1.00 86.31 96 GLY A N 1
ATOM 716 C CA . GLY A 1 96 ? -5.228 -9.393 12.529 1.00 86.31 96 GLY A CA 1
ATOM 717 C C . GLY A 1 96 ? -4.461 -8.086 12.732 1.00 86.31 96 GLY A C 1
ATOM 718 O O . GLY A 1 96 ? -3.973 -7.872 13.834 1.00 86.31 96 GLY A O 1
ATOM 719 N N . SER A 1 97 ? -4.365 -7.186 11.750 1.00 84.75 97 SER A N 1
ATOM 720 C CA . SER A 1 97 ? -3.601 -5.934 11.924 1.00 84.75 97 SER A CA 1
ATOM 721 C C . SER A 1 97 ? -4.278 -4.947 12.873 1.00 84.75 97 SER A C 1
ATOM 723 O O . SER A 1 97 ? -5.426 -4.572 12.650 1.00 84.75 97 SER A O 1
ATOM 725 N N . ASP A 1 98 ? -3.540 -4.454 13.869 1.00 88.19 98 ASP A N 1
ATOM 726 C CA . ASP A 1 98 ? -4.005 -3.391 14.778 1.00 88.19 98 ASP A CA 1
ATOM 727 C C . ASP A 1 98 ? -3.835 -1.984 14.193 1.00 88.19 98 ASP A C 1
ATOM 729 O O . ASP A 1 98 ? -4.518 -1.041 14.595 1.00 88.19 98 ASP A O 1
ATOM 733 N N . PHE A 1 99 ? -2.935 -1.840 13.216 1.00 88.56 99 PHE A N 1
ATOM 734 C CA . PHE A 1 99 ? -2.713 -0.599 12.488 1.00 88.56 99 PHE A CA 1
ATOM 735 C C . PHE A 1 99 ? -2.557 -0.855 10.999 1.00 88.56 99 PHE A C 1
ATOM 737 O O . PHE A 1 99 ? -1.834 -1.760 10.584 1.00 88.56 99 PHE A O 1
ATOM 744 N N . ILE A 1 100 ? -3.151 0.017 10.191 1.00 88.38 100 ILE A N 1
ATOM 745 C CA . ILE A 1 100 ? -2.890 0.073 8.758 1.00 88.38 100 ILE A CA 1
ATOM 746 C C . ILE A 1 100 ? -1.947 1.243 8.484 1.00 88.38 100 ILE A C 1
ATOM 748 O O . ILE A 1 100 ? -2.218 2.390 8.835 1.00 88.38 100 ILE A O 1
ATOM 752 N N . LYS A 1 101 ? -0.817 0.946 7.845 1.00 85.69 101 LYS A N 1
ATOM 753 C CA . LYS A 1 101 ? 0.219 1.924 7.506 1.00 85.69 101 LYS A CA 1
ATOM 754 C C . LYS A 1 101 ? 0.095 2.357 6.045 1.00 85.69 101 LYS A C 1
ATOM 756 O O . LYS A 1 101 ? -0.185 1.524 5.187 1.00 85.69 101 LYS A O 1
ATOM 761 N N . THR A 1 102 ? 0.273 3.649 5.760 1.00 76.88 102 THR A N 1
ATOM 762 C CA . THR A 1 102 ? 0.066 4.197 4.404 1.00 76.88 102 THR A CA 1
ATOM 763 C C . THR A 1 102 ? 1.198 3.881 3.434 1.00 76.88 102 THR A C 1
ATOM 765 O O . THR A 1 102 ? 0.899 3.533 2.299 1.00 76.88 102 THR A O 1
ATOM 768 N N . SER A 1 103 ? 2.454 3.951 3.889 1.00 70.88 103 SER A N 1
ATOM 769 C CA . SER A 1 103 ? 3.652 3.659 3.087 1.00 70.88 103 SER A CA 1
ATOM 770 C C . SER A 1 103 ? 4.744 2.961 3.894 1.00 7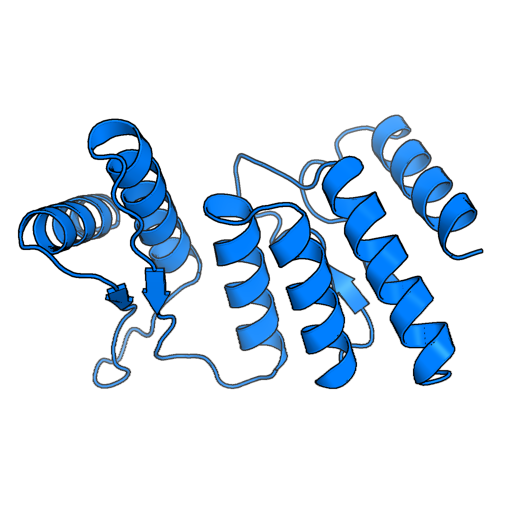0.88 103 SER A C 1
ATOM 772 O O . SER A 1 103 ? 4.693 2.878 5.127 1.00 70.88 103 SER A O 1
ATOM 774 N N . THR A 1 104 ? 5.805 2.508 3.225 1.00 66.25 104 THR A N 1
ATOM 775 C CA . THR A 1 104 ? 7.005 1.992 3.907 1.00 66.25 104 THR A CA 1
ATOM 776 C C . THR A 1 104 ? 7.939 3.100 4.415 1.00 66.25 104 THR A C 1
ATOM 778 O O . THR A 1 104 ? 8.705 2.851 5.350 1.00 66.25 104 THR A O 1
A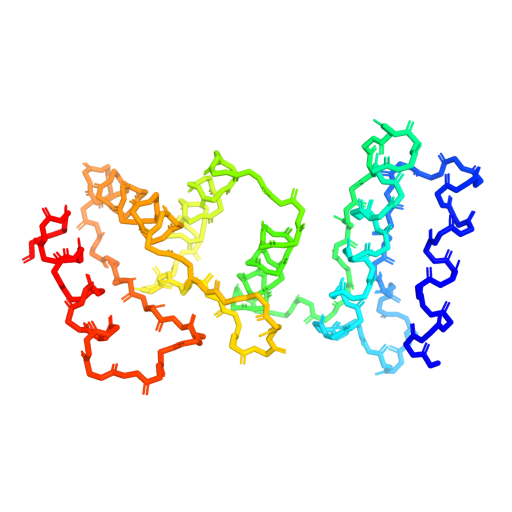TOM 781 N N . GLY A 1 105 ? 7.842 4.320 3.866 1.00 61.22 105 GLY A N 1
ATOM 782 C CA . GLY A 1 105 ? 8.731 5.458 4.144 1.00 61.22 105 GLY A CA 1
ATOM 783 C C . GLY A 1 105 ? 10.119 5.364 3.495 1.00 61.22 105 GLY A C 1
ATOM 784 O O . GLY A 1 105 ? 10.998 6.151 3.833 1.00 61.22 105 GLY A O 1
ATOM 785 N N . LYS A 1 106 ? 10.335 4.394 2.595 1.00 58.81 106 LYS A N 1
ATOM 786 C CA . LYS A 1 106 ? 11.617 4.152 1.901 1.00 58.81 106 LYS A CA 1
ATOM 787 C C . LYS A 1 106 ? 11.602 4.594 0.431 1.00 58.81 106 LYS A C 1
ATOM 789 O O . LYS A 1 106 ? 12.564 4.349 -0.292 1.00 58.81 106 LYS A O 1
ATOM 794 N N . GLU A 1 107 ? 10.515 5.233 0.004 1.00 58.50 107 GLU A N 1
ATOM 795 C CA . GLU A 1 107 ? 10.184 5.516 -1.392 1.00 58.50 107 GLU A CA 1
ATOM 796 C C . GLU A 1 107 ? 10.174 7.019 -1.702 1.00 58.50 107 GLU A C 1
ATOM 798 O O . GLU A 1 107 ? 9.962 7.862 -0.827 1.00 58.50 107 GLU A O 1
ATOM 803 N N . VAL A 1 108 ? 10.372 7.360 -2.980 1.00 49.78 108 VAL A N 1
ATOM 804 C CA . VAL A 1 108 ? 10.309 8.751 -3.469 1.00 49.78 108 VAL A CA 1
ATOM 805 C C . VAL A 1 108 ? 8.864 9.263 -3.469 1.00 49.78 108 VAL A C 1
ATOM 807 O O . VAL A 1 108 ? 8.612 10.420 -3.131 1.00 49.78 108 VAL A O 1
ATOM 810 N N . ILE A 1 109 ? 7.910 8.390 -3.807 1.00 56.09 109 ILE A N 1
ATOM 811 C CA . ILE A 1 109 ? 6.475 8.670 -3.745 1.00 56.09 109 ILE A CA 1
ATOM 812 C C . ILE A 1 109 ? 5.987 8.222 -2.370 1.00 56.09 109 ILE A C 1
ATOM 814 O O . ILE A 1 109 ? 6.092 7.053 -2.018 1.00 56.09 109 ILE A O 1
ATOM 818 N N . ASN A 1 110 ? 5.504 9.177 -1.584 1.00 64.94 110 ASN A N 1
ATOM 819 C CA . ASN A 1 110 ? 5.046 8.953 -0.219 1.00 64.94 110 ASN A CA 1
ATOM 820 C C . ASN A 1 110 ? 3.514 8.985 -0.143 1.00 64.94 110 ASN A C 1
ATOM 822 O O . ASN A 1 110 ? 2.832 9.310 -1.117 1.00 64.94 110 ASN A O 1
ATOM 826 N N . ALA A 1 111 ? 2.979 8.655 1.031 1.00 66.50 111 ALA A N 1
ATOM 827 C CA . ALA A 1 111 ? 1.548 8.629 1.277 1.00 66.50 111 ALA A CA 1
ATOM 828 C C . ALA A 1 111 ? 0.868 9.969 0.955 1.00 66.50 111 ALA A C 1
ATOM 830 O O . ALA A 1 111 ? 1.290 11.023 1.425 1.00 66.50 111 ALA A O 1
ATOM 831 N N . THR A 1 112 ? -0.227 9.912 0.199 1.00 79.62 112 THR A N 1
ATOM 832 C CA . THR A 1 112 ? -1.095 11.062 -0.081 1.00 79.62 112 THR A CA 1
ATOM 833 C C . THR A 1 112 ? -2.337 11.020 0.807 1.00 79.62 112 THR A C 1
ATOM 835 O O . THR A 1 112 ? -2.799 9.938 1.184 1.00 79.62 112 THR A O 1
ATOM 838 N N . LEU A 1 113 ? -2.931 12.186 1.088 1.00 83.94 113 LEU A N 1
ATOM 839 C CA . LEU A 1 113 ? -4.202 12.275 1.822 1.00 83.94 113 LEU A CA 1
ATOM 840 C C . LEU A 1 113 ? -5.316 11.469 1.140 1.00 83.94 113 LEU A C 1
ATOM 842 O O . LEU A 1 113 ? -6.133 10.855 1.815 1.00 83.94 113 LEU A O 1
ATOM 846 N N . THR A 1 114 ? -5.317 11.388 -0.193 1.00 84.62 114 THR A N 1
ATOM 847 C CA . THR A 1 114 ? -6.282 10.577 -0.951 1.00 84.62 114 THR A CA 1
ATOM 848 C C . THR A 1 114 ? -6.162 9.088 -0.629 1.00 84.62 114 THR A C 1
ATOM 850 O O . THR A 1 114 ? -7.170 8.417 -0.409 1.00 84.62 114 THR A O 1
ATOM 853 N N . THR A 1 115 ? -4.937 8.561 -0.563 1.00 83.00 115 THR A N 1
ATOM 854 C CA . THR A 1 115 ? -4.696 7.177 -0.138 1.00 83.00 115 THR A CA 1
ATOM 855 C C . THR A 1 115 ? -5.111 6.992 1.321 1.00 83.00 115 THR A C 1
ATOM 857 O O . THR A 1 115 ? -5.785 6.014 1.640 1.00 83.00 115 THR A O 1
ATOM 860 N N . GLY A 1 116 ? -4.790 7.965 2.181 1.00 88.50 116 GLY A N 1
ATOM 861 C CA . GLY A 1 116 ? -5.232 8.017 3.574 1.00 88.50 116 GLY A CA 1
ATOM 862 C C . GLY A 1 116 ? -6.746 7.907 3.738 1.00 88.50 116 GLY A C 1
ATOM 863 O O . GLY A 1 116 ? -7.216 7.046 4.472 1.00 88.50 116 GLY A O 1
ATOM 864 N N . LEU A 1 117 ? -7.510 8.708 2.992 1.00 89.75 117 LEU A N 1
ATOM 865 C CA . LEU A 1 117 ? -8.973 8.730 3.018 1.00 89.75 117 LEU A CA 1
ATOM 866 C C . LEU A 1 117 ? -9.567 7.359 2.697 1.00 89.75 117 LEU A C 1
ATOM 868 O O . LEU A 1 117 ? -10.462 6.874 3.385 1.00 89.75 117 LEU A O 1
ATOM 872 N N . VAL A 1 118 ? -9.054 6.705 1.657 1.00 89.75 118 VAL A N 1
ATOM 873 C CA . VAL A 1 118 ? -9.526 5.373 1.265 1.00 89.75 118 VAL A CA 1
ATOM 874 C C . VAL A 1 118 ? -9.221 4.333 2.343 1.00 89.75 118 VAL A C 1
ATOM 876 O O . VAL A 1 118 ? -10.035 3.445 2.593 1.00 89.75 118 VAL A O 1
ATOM 879 N N . MET A 1 119 ? -8.069 4.449 3.001 1.00 91.31 119 MET A N 1
ATOM 880 C CA . MET A 1 119 ? -7.698 3.570 4.107 1.00 91.31 119 MET A CA 1
ATOM 881 C C . MET A 1 119 ? -8.559 3.824 5.348 1.00 91.31 119 MET A C 1
ATOM 883 O O . MET A 1 119 ? -9.013 2.856 5.951 1.00 91.31 119 MET A O 1
ATOM 887 N N . CYS A 1 120 ? -8.861 5.085 5.682 1.00 94.38 120 CYS A N 1
ATOM 888 C CA . CYS A 1 120 ? -9.824 5.433 6.730 1.00 94.38 120 CYS A CA 1
ATOM 889 C C . CYS A 1 120 ? -11.197 4.821 6.444 1.00 94.38 120 CYS A C 1
ATOM 891 O O . CYS A 1 120 ? -11.781 4.184 7.311 1.00 94.38 120 CYS A O 1
ATOM 893 N N . ARG A 1 121 ? -11.699 4.931 5.210 1.00 93.94 121 ARG A N 1
ATOM 894 C CA . ARG A 1 121 ? -12.985 4.324 4.833 1.00 93.94 121 ARG A CA 1
ATOM 895 C C . ARG A 1 121 ? -12.979 2.807 5.001 1.00 93.94 121 ARG A C 1
ATOM 897 O O . ARG A 1 121 ? -13.930 2.264 5.551 1.00 93.94 121 ARG A O 1
ATOM 904 N N . ALA A 1 122 ? -11.892 2.138 4.611 1.00 93.12 122 ALA A N 1
ATOM 905 C CA . ALA A 1 122 ? -11.740 0.706 4.858 1.00 93.12 122 ALA A CA 1
ATOM 906 C C . ALA A 1 122 ? -11.788 0.384 6.360 1.00 93.12 122 ALA A C 1
ATOM 908 O O . ALA A 1 122 ? -12.531 -0.509 6.755 1.00 93.12 122 ALA A O 1
ATOM 909 N N . ILE A 1 123 ? -11.048 1.128 7.195 1.00 96.44 123 ILE A N 1
ATOM 910 C CA . ILE A 1 123 ? -11.042 0.970 8.662 1.00 96.44 123 ILE A CA 1
ATOM 911 C C . ILE A 1 123 ? -12.446 1.162 9.242 1.00 96.44 123 ILE A C 1
ATOM 913 O O . ILE A 1 123 ? -12.911 0.345 10.034 1.00 96.44 123 ILE A O 1
ATOM 917 N N . LYS A 1 124 ? -13.142 2.218 8.818 1.00 96.31 124 LYS A N 1
ATOM 918 C CA . LYS A 1 124 ? -14.503 2.537 9.249 1.00 96.31 124 LYS A CA 1
ATOM 919 C C . LYS A 1 124 ? -15.479 1.416 8.908 1.00 96.31 124 LYS A C 1
ATOM 921 O O . LYS A 1 124 ? -16.286 1.031 9.748 1.00 96.31 124 LYS A O 1
ATOM 926 N N . ASP A 1 125 ? -15.411 0.890 7.690 1.00 96.50 125 ASP A N 1
ATOM 927 C CA . ASP A 1 125 ? -16.287 -0.195 7.249 1.00 96.50 125 ASP A CA 1
ATOM 928 C C . ASP A 1 125 ? -15.958 -1.515 7.952 1.00 96.50 125 ASP A C 1
ATOM 930 O O . ASP A 1 125 ? -16.869 -2.217 8.387 1.00 96.50 125 ASP A O 1
ATOM 934 N N . TYR A 1 126 ? -14.676 -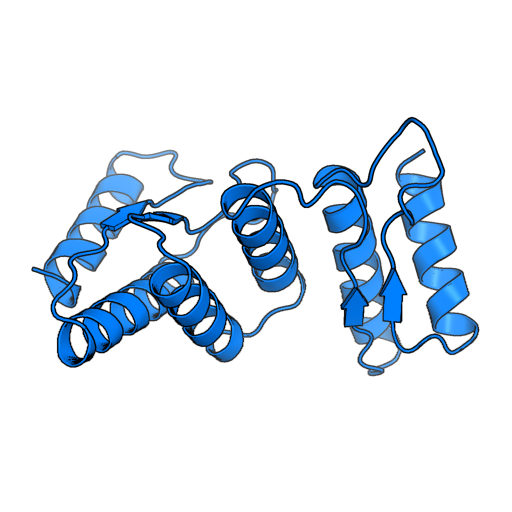1.817 8.158 1.00 96.50 126 TYR A N 1
ATOM 935 C CA . TYR A 1 126 ? -14.253 -2.973 8.946 1.00 96.50 126 TYR A CA 1
ATOM 936 C C . TYR A 1 126 ? -14.736 -2.885 10.397 1.00 96.50 126 TYR A C 1
ATOM 938 O O . TYR A 1 126 ? -15.222 -3.878 10.935 1.00 96.50 126 TYR A O 1
ATOM 946 N N . TYR A 1 127 ? -14.680 -1.705 11.023 1.00 96.62 127 TYR A N 1
ATOM 947 C CA . TYR A 1 127 ? -15.207 -1.501 12.374 1.00 96.62 127 TYR A CA 1
ATOM 948 C C . TYR A 1 127 ? -16.716 -1.762 12.450 1.00 96.62 127 TYR A C 1
ATOM 950 O O . TYR A 1 127 ? -17.168 -2.427 13.379 1.00 96.62 127 TYR A O 1
ATOM 958 N N . LYS A 1 128 ? -17.495 -1.308 11.456 1.00 96.31 128 LYS A N 1
ATOM 959 C CA . LYS A 1 128 ? -18.948 -1.567 11.405 1.00 96.31 128 LYS A CA 1
ATOM 960 C C . LYS A 1 128 ? -19.283 -3.059 11.363 1.00 96.31 128 LYS A C 1
ATOM 962 O O . LYS A 1 128 ? -20.332 -3.446 11.862 1.00 96.31 128 LYS A O 1
ATOM 967 N N . ILE A 1 129 ? -18.426 -3.871 10.742 1.00 95.56 129 ILE A N 1
ATOM 968 C CA . ILE A 1 129 ? -18.663 -5.307 10.548 1.00 95.56 129 ILE A CA 1
ATOM 969 C C . ILE A 1 129 ? -18.102 -6.127 11.719 1.00 95.56 129 ILE A C 1
ATOM 971 O O . ILE A 1 129 ? -18.770 -7.029 12.213 1.00 95.56 129 ILE A O 1
ATOM 975 N N . SER A 1 130 ? -16.884 -5.820 12.168 1.00 95.31 130 SER A N 1
ATOM 976 C CA . SER A 1 130 ? -16.142 -6.630 13.147 1.00 95.31 130 SER A CA 1
ATOM 977 C C . SER A 1 130 ? -16.233 -6.125 14.590 1.00 95.31 130 SER A C 1
ATOM 979 O O . SER A 1 130 ? -15.911 -6.862 15.518 1.00 95.31 130 SER A O 1
ATOM 981 N N . GLY A 1 131 ? -16.584 -4.851 14.801 1.00 94.81 131 GLY A N 1
ATOM 982 C CA . GLY A 1 131 ? -16.492 -4.178 16.101 1.00 94.81 131 GLY A CA 1
ATOM 983 C C . GLY A 1 131 ? -15.058 -3.916 16.588 1.00 94.81 131 GLY A C 1
ATOM 984 O O . GLY A 1 131 ? -14.871 -3.333 17.659 1.00 94.81 131 GLY A O 1
ATOM 985 N N . ARG A 1 132 ? -14.027 -4.307 15.825 1.00 95.12 132 ARG A N 1
ATOM 986 C CA . ARG A 1 132 ? -12.622 -4.159 16.217 1.00 95.12 132 ARG A CA 1
ATOM 987 C C . ARG A 1 132 ? -12.060 -2.814 15.768 1.00 95.12 132 ARG A C 1
ATOM 989 O O . ARG A 1 132 ? -12.120 -2.455 14.594 1.00 95.12 132 ARG A O 1
ATOM 996 N N . LYS A 1 133 ? -11.478 -2.074 16.713 1.00 93.81 133 LYS A N 1
ATOM 997 C CA . LYS A 1 133 ? -10.807 -0.798 16.434 1.00 93.81 133 LYS A CA 1
ATOM 998 C C . LYS A 1 133 ? -9.418 -1.044 15.849 1.00 93.81 133 LYS A C 1
ATOM 1000 O O . LYS A 1 133 ? -8.640 -1.803 16.417 1.00 93.81 133 LYS A O 1
ATOM 1005 N N . VAL A 1 134 ? -9.120 -0.366 14.745 1.00 94.62 134 VAL A N 1
ATOM 1006 C CA . VAL A 1 134 ? -7.827 -0.399 14.052 1.00 94.62 134 VAL A CA 1
ATOM 1007 C C . V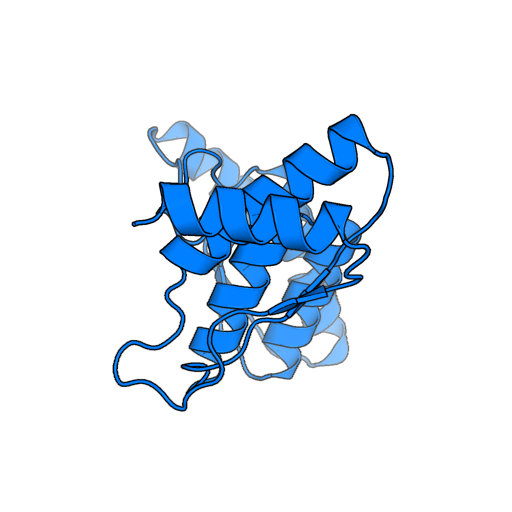AL A 1 134 ? -7.379 1.037 13.804 1.00 94.62 134 VAL A C 1
ATOM 1009 O O . VAL A 1 134 ? -8.181 1.874 13.398 1.00 94.62 134 VAL A O 1
ATOM 1012 N N . GLY A 1 135 ? -6.108 1.338 14.060 1.00 91.69 135 GLY A N 1
ATOM 1013 C CA . GLY A 1 135 ? -5.553 2.672 13.838 1.00 91.69 135 GLY A CA 1
ATOM 1014 C C . GLY A 1 135 ? -5.036 2.882 12.413 1.00 91.69 135 GLY A C 1
ATOM 1015 O O . GLY A 1 135 ? -4.599 1.946 11.742 1.00 91.69 135 GLY A O 1
ATOM 1016 N N . LEU A 1 136 ? -5.006 4.135 11.959 1.00 91.94 136 LEU A N 1
ATOM 1017 C CA . LEU A 1 136 ? -4.233 4.528 10.781 1.00 91.94 136 LEU A CA 1
ATOM 1018 C C . LEU A 1 136 ? -2.866 5.058 11.225 1.00 91.94 136 LEU A C 1
ATOM 1020 O O . LEU A 1 136 ? -2.784 5.903 12.114 1.00 91.94 136 LEU A O 1
ATOM 1024 N N . LYS A 1 137 ? -1.793 4.604 10.574 1.00 89.81 137 LYS A N 1
ATOM 1025 C CA . LYS A 1 137 ? -0.448 5.161 10.736 1.00 89.81 137 LYS A CA 1
ATOM 1026 C C . LYS A 1 137 ? 0.003 5.841 9.439 1.00 89.81 137 LYS A C 1
ATOM 1028 O O . LYS A 1 137 ? 0.481 5.147 8.532 1.00 89.81 137 LYS A O 1
ATOM 1033 N N . PRO A 1 138 ? -0.110 7.178 9.342 1.00 83.75 138 PRO A N 1
ATOM 1034 C CA . PRO A 1 138 ? 0.505 7.931 8.262 1.00 83.75 138 PRO A CA 1
ATOM 1035 C C . PRO A 1 138 ? 2.018 7.711 8.290 1.00 83.75 138 PRO A C 1
ATOM 1037 O O . PRO A 1 138 ? 2.664 7.839 9.331 1.00 83.75 138 PRO A O 1
ATOM 1040 N N . ALA A 1 139 ? 2.591 7.330 7.159 1.00 76.12 139 ALA A N 1
ATOM 1041 C CA . ALA A 1 139 ? 4.018 7.126 7.006 1.00 76.12 139 ALA A CA 1
ATOM 1042 C C . ALA A 1 139 ? 4.501 7.671 5.665 1.00 76.12 139 ALA A C 1
ATOM 1044 O O . ALA A 1 139 ? 3.806 7.552 4.654 1.00 76.12 139 ALA A O 1
ATOM 1045 N N . GLY A 1 140 ? 5.731 8.191 5.670 1.00 64.88 140 GLY A N 1
ATOM 1046 C CA . GLY A 1 140 ? 6.407 8.738 4.497 1.00 64.88 140 GLY A CA 1
ATOM 1047 C C . GLY A 1 140 ? 6.028 10.192 4.211 1.00 64.88 140 GLY A C 1
ATOM 1048 O O . GLY A 1 140 ? 4.859 10.554 4.246 1.00 64.88 140 GLY A O 1
ATOM 1049 N N . GLY A 1 141 ? 7.023 11.028 3.907 1.00 65.06 141 GLY A N 1
ATOM 1050 C CA . GLY A 1 141 ? 6.807 12.360 3.325 1.00 65.06 141 GLY A CA 1
ATOM 1051 C C . GLY A 1 141 ? 6.266 13.464 4.242 1.00 65.06 141 GLY A C 1
ATOM 1052 O O . GLY A 1 141 ? 6.162 14.587 3.765 1.00 65.06 141 GLY A O 1
ATOM 1053 N N . LEU A 1 142 ? 5.979 13.194 5.520 1.00 76.81 142 LEU A N 1
ATOM 1054 C CA . LEU A 1 142 ? 5.629 14.212 6.523 1.00 76.81 142 LEU A CA 1
ATOM 1055 C C . LEU A 1 142 ? 6.866 15.074 6.822 1.00 76.81 142 LEU A C 1
ATOM 1057 O O . LEU A 1 142 ? 7.789 14.610 7.494 1.00 76.81 142 LEU A O 1
ATOM 1061 N N . LYS A 1 143 ? 6.918 16.295 6.286 1.00 82.12 143 LYS A N 1
ATOM 1062 C CA . LYS A 1 143 ? 8.084 17.191 6.405 1.00 82.12 143 LYS A CA 1
ATOM 1063 C C . LYS A 1 143 ? 7.781 18.436 7.225 1.00 82.12 143 LYS A C 1
ATOM 1065 O O . LYS A 1 143 ? 8.704 19.055 7.747 1.00 82.12 143 LYS A O 1
ATOM 1070 N N . THR A 1 144 ? 6.510 18.809 7.326 1.00 86.62 144 THR A N 1
ATOM 1071 C CA . THR A 1 144 ? 6.060 20.032 7.985 1.00 86.62 144 THR A CA 1
ATOM 1072 C C . THR A 1 144 ? 5.026 19.733 9.064 1.00 86.62 144 THR A C 1
ATOM 1074 O O . THR A 1 144 ? 4.365 18.695 9.057 1.00 86.62 144 THR A O 1
ATOM 1077 N N . ALA A 1 145 ? 4.857 20.673 9.997 1.00 88.44 145 ALA A N 1
ATOM 1078 C CA . ALA A 1 145 ? 3.779 20.602 10.980 1.00 88.44 145 ALA A CA 1
ATOM 1079 C C . ALA A 1 145 ? 2.394 20.619 10.311 1.00 88.44 145 ALA A C 1
ATOM 1081 O O . ALA A 1 145 ? 1.482 19.954 10.797 1.00 88.44 145 ALA A O 1
ATOM 1082 N N . GLN A 1 146 ? 2.256 21.328 9.185 1.00 87.69 146 GLN A N 1
ATOM 1083 C CA . GLN A 1 146 ? 1.015 21.364 8.417 1.00 87.69 146 GLN A CA 1
ATOM 1084 C C . GLN A 1 146 ? 0.642 19.975 7.895 1.00 87.69 146 GLN A C 1
ATOM 1086 O O . GLN A 1 146 ? -0.498 19.564 8.075 1.00 87.69 146 GLN A O 1
ATOM 1091 N N . ASP A 1 147 ? 1.608 19.210 7.369 1.00 85.94 147 ASP A N 1
ATOM 1092 C CA . ASP A 1 147 ? 1.346 17.837 6.918 1.00 85.94 147 ASP A CA 1
ATOM 1093 C C . ASP A 1 147 ? 0.752 16.999 8.064 1.00 85.94 147 ASP A C 1
ATOM 1095 O O . ASP A 1 147 ? -0.241 16.295 7.889 1.00 85.94 147 ASP A O 1
ATOM 1099 N N . CYS A 1 148 ? 1.326 17.097 9.267 1.00 88.12 148 CYS A N 1
ATOM 1100 C CA . CYS A 1 148 ? 0.822 16.387 10.443 1.00 88.12 148 CYS A CA 1
ATOM 1101 C C . CYS A 1 148 ? -0.607 16.808 10.814 1.00 88.12 148 CYS A C 1
ATOM 1103 O O . CYS A 1 148 ? -1.417 15.950 11.169 1.00 88.12 148 CYS A O 1
ATOM 1105 N N . ILE A 1 149 ? -0.915 18.106 10.735 1.00 91.44 149 ILE A N 1
ATOM 1106 C CA . ILE A 1 149 ? -2.254 18.643 11.006 1.00 91.44 149 ILE A CA 1
ATOM 1107 C C . ILE A 1 149 ? -3.257 18.099 9.987 1.00 91.44 149 ILE A C 1
ATOM 1109 O O . ILE A 1 149 ? -4.312 17.615 10.387 1.00 91.44 149 ILE A O 1
ATOM 1113 N N . ASP A 1 150 ? -2.919 18.101 8.700 1.00 90.38 150 ASP A N 1
ATOM 1114 C CA . ASP A 1 150 ? -3.813 17.628 7.641 1.00 90.38 150 ASP A CA 1
ATOM 1115 C C . ASP A 1 150 ? -4.158 16.141 7.818 1.00 90.38 150 ASP A C 1
ATOM 1117 O O . ASP A 1 150 ? -5.317 15.734 7.699 1.00 90.38 150 ASP A O 1
ATOM 1121 N N . TRP A 1 151 ? -3.165 15.321 8.177 1.00 91.00 151 TRP A N 1
ATOM 1122 C CA . TRP A 1 151 ? -3.382 13.910 8.503 1.00 91.00 151 TRP A CA 1
ATOM 1123 C C . TRP A 1 151 ? -4.218 13.716 9.772 1.00 91.00 151 TRP A C 1
ATOM 1125 O O . TRP A 1 151 ? -5.062 12.819 9.811 1.00 91.00 151 TRP A O 1
ATOM 1135 N N . LEU A 1 152 ? -4.005 14.541 10.800 1.00 91.62 152 LEU A N 1
ATOM 1136 C CA . LEU A 1 152 ? -4.787 14.490 12.034 1.00 91.62 152 LEU A CA 1
ATOM 1137 C C . LEU A 1 152 ? -6.256 14.843 11.778 1.00 91.62 152 LEU A C 1
ATOM 1139 O O . LEU A 1 152 ? -7.140 14.136 12.260 1.00 91.62 152 LEU A O 1
ATOM 1143 N N . ILE A 1 153 ? -6.510 15.898 10.997 1.00 93.06 153 ILE A N 1
ATOM 1144 C CA . ILE A 1 153 ? -7.857 16.303 10.580 1.00 93.06 153 ILE A CA 1
ATOM 1145 C C . ILE A 1 153 ? -8.523 15.154 9.826 1.00 93.06 153 ILE A C 1
ATOM 1147 O O . ILE A 1 153 ? -9.616 14.743 10.196 1.00 93.06 153 ILE A O 1
ATOM 1151 N N . LEU A 1 154 ? -7.846 14.573 8.832 1.00 92.69 154 LEU A N 1
ATOM 1152 C CA . LEU A 1 154 ? -8.385 13.454 8.057 1.00 92.69 154 LEU A CA 1
ATOM 1153 C C . LEU A 1 154 ? -8.816 12.276 8.943 1.00 92.69 154 LEU A C 1
ATOM 1155 O O . LEU A 1 154 ? -9.895 11.717 8.748 1.00 92.69 154 LEU A O 1
ATOM 1159 N N . VAL A 1 155 ? -7.970 11.876 9.897 1.00 93.31 155 VAL A N 1
ATOM 1160 C CA . VAL A 1 155 ? -8.284 10.767 10.809 1.00 93.31 155 VAL A CA 1
ATOM 1161 C C . VAL A 1 155 ? -9.478 11.120 11.688 1.00 93.31 155 VAL A C 1
ATOM 1163 O O . VAL A 1 155 ? -10.406 10.321 11.775 1.00 93.31 155 VAL A O 1
ATOM 1166 N N . LYS A 1 156 ? -9.481 12.318 12.281 1.00 93.12 156 LYS A N 1
ATOM 1167 C CA . LYS A 1 156 ? -10.547 12.772 13.178 1.00 93.12 156 LYS A CA 1
ATOM 1168 C C . LYS A 1 156 ? -11.903 12.867 12.474 1.00 93.12 156 LYS A C 1
ATOM 1170 O O . LYS A 1 156 ? -12.907 12.435 13.028 1.00 93.12 156 LYS A O 1
ATOM 1175 N N . GLU A 1 157 ? -11.937 13.395 11.253 1.00 94.19 157 GLU A N 1
ATOM 1176 C CA . GLU A 1 157 ? -13.177 13.539 10.480 1.00 94.19 157 GLU A CA 1
ATOM 1177 C C . GLU A 1 157 ? -13.741 12.182 10.024 1.00 94.19 157 GLU A C 1
ATOM 1179 O O . GLU A 1 157 ? -14.952 11.958 10.037 1.00 94.19 157 GLU A O 1
ATOM 1184 N N . GLU A 1 158 ? -12.882 11.236 9.630 1.00 93.81 158 GLU A N 1
ATOM 1185 C CA . GLU A 1 158 ? -13.351 9.951 9.101 1.00 93.81 158 GLU A CA 1
ATOM 1186 C C . GLU A 1 158 ? -13.632 8.904 10.187 1.00 93.81 158 GLU A C 1
ATOM 1188 O O . GLU A 1 158 ? -14.606 8.146 10.060 1.00 93.81 158 GLU A O 1
ATOM 1193 N N . LEU A 1 159 ? -12.785 8.842 11.220 1.00 92.00 159 LEU A N 1
ATOM 1194 C CA . LEU A 1 159 ? -12.755 7.768 12.220 1.00 92.00 159 LEU A CA 1
ATOM 1195 C C . LEU A 1 159 ? -13.218 8.191 13.625 1.00 92.00 159 LEU A C 1
ATOM 1197 O O . LEU A 1 159 ? -13.553 7.303 14.412 1.00 92.00 159 LEU A O 1
ATOM 1201 N N . GLY A 1 160 ? -13.298 9.495 13.913 1.00 85.25 160 GLY A N 1
ATOM 1202 C CA . GLY A 1 160 ? -13.594 10.040 15.248 1.00 85.25 160 GLY A CA 1
ATOM 1203 C C . GLY A 1 160 ? -12.390 10.053 16.181 1.00 85.25 160 GLY A C 1
ATOM 1204 O O . GLY A 1 160 ? -12.633 10.134 17.406 1.00 85.25 160 GLY A O 1
#